Protein AF-A0A2Z4VBH5-F1 (afdb_monomer_lite)

Foldseek 3Di:
DDDDLFWDWDDDPVDIDTGGLQQWPDWDLPDLQKIKTWGQDPVRPGIDIDIGGGNCRLVNCQSSCVVHNVPDPCQQVVVSDDPCNVVVCVVVVHDDDPSD

Sequence (100 aa):
MTVTDRRAYFGHPQSYLDLNWSGLATMDLVGADVFECGFQNVDGGGFLSVRVQSLWASLMFALAAHSAFPAHPRLLNGGWLPPGFEARCAAAGRVCPQVR

Secondary structure (DSSP, 8-state):
-EE-SSEEEE--TT--EEEEGGGEEEEEEEETTEEEEEEE-TTS--EEEEEEE-TTHHHHHHHHHHHH-TT-HHHHTTTTSPTTHHHHHHHTTPPPP---

pLDDT: mean 91.22, std 6.7, range [64.19, 98.0]

Radius of gyration: 14.8 Å; chains: 1; bounding box: 27×23×45 Å

Structure (mmCIF, N/CA/C/O backbone):
data_AF-A0A2Z4VBH5-F1
#
_entry.id   AF-A0A2Z4VBH5-F1
#
loop_
_atom_site.group_PDB
_atom_site.id
_atom_site.type_symbol
_atom_site.label_atom_id
_atom_site.label_alt_id
_atom_site.label_comp_id
_atom_site.label_asym_id
_atom_site.label_entity_id
_atom_site.label_seq_id
_atom_site.pdbx_PDB_ins_code
_atom_site.Cartn_x
_atom_site.Cartn_y
_atom_site.Cartn_z
_atom_site.occupancy
_atom_site.B_iso_or_equiv
_atom_site.auth_seq_id
_atom_site.auth_comp_id
_atom_site.auth_asym_id
_atom_site.auth_atom_id
_atom_site.pdbx_PDB_model_num
ATOM 1 N N . MET A 1 1 ? -9.426 -10.670 -6.597 1.00 90.12 1 MET A N 1
ATOM 2 C CA . MET A 1 1 ? -8.114 -10.197 -6.108 1.00 90.12 1 MET A CA 1
ATOM 3 C C . MET A 1 1 ? -7.805 -10.922 -4.817 1.00 90.12 1 MET A C 1
ATOM 5 O O . MET A 1 1 ? -8.699 -11.046 -3.988 1.00 90.12 1 MET A O 1
ATOM 9 N N . THR A 1 2 ? -6.567 -11.374 -4.661 1.00 94.69 2 THR A N 1
ATOM 10 C CA . THR A 1 2 ? -6.086 -12.059 -3.459 1.00 94.69 2 THR A CA 1
ATOM 11 C C . THR A 1 2 ? -4.815 -11.371 -2.990 1.00 94.69 2 THR A C 1
ATOM 13 O O . THR A 1 2 ? -3.905 -11.173 -3.789 1.00 94.69 2 THR A O 1
ATOM 16 N N . VAL A 1 3 ? -4.756 -11.002 -1.713 1.00 96.38 3 VAL A N 1
ATOM 17 C CA . VAL A 1 3 ? -3.591 -10.353 -1.100 1.00 96.38 3 VAL A CA 1
ATOM 18 C C . VAL A 1 3 ? -2.978 -11.323 -0.097 1.00 96.38 3 VAL A C 1
ATOM 20 O O . VAL A 1 3 ? -3.696 -11.897 0.720 1.00 96.38 3 VAL A O 1
ATOM 23 N N . THR A 1 4 ? -1.666 -11.518 -0.172 1.00 96.31 4 THR A N 1
ATOM 24 C CA . THR A 1 4 ? -0.889 -12.333 0.766 1.00 96.31 4 THR A CA 1
ATOM 25 C C . THR A 1 4 ? 0.291 -11.534 1.311 1.00 96.31 4 THR A C 1
ATOM 27 O O . THR A 1 4 ? 0.608 -10.443 0.840 1.00 96.31 4 THR A O 1
ATOM 30 N N . ASP A 1 5 ? 0.996 -12.116 2.274 1.00 95.94 5 ASP A N 1
ATOM 31 C CA . ASP A 1 5 ? 2.263 -11.619 2.817 1.00 95.94 5 ASP A CA 1
ATOM 32 C C . ASP A 1 5 ? 3.387 -11.454 1.776 1.00 95.94 5 ASP A C 1
ATOM 34 O O . ASP A 1 5 ? 4.384 -10.807 2.070 1.00 95.94 5 ASP A O 1
ATOM 38 N N . ARG A 1 6 ? 3.234 -12.003 0.562 1.00 96.38 6 ARG A N 1
ATOM 39 C CA . ARG A 1 6 ? 4.251 -11.979 -0.507 1.00 96.38 6 ARG A CA 1
ATOM 40 C C . ARG A 1 6 ? 3.838 -11.215 -1.762 1.00 96.38 6 ARG A C 1
ATOM 42 O O . ARG A 1 6 ? 4.710 -10.792 -2.519 1.00 96.38 6 ARG A O 1
ATOM 49 N N . ARG A 1 7 ? 2.536 -11.100 -2.035 1.00 96.38 7 ARG A N 1
ATOM 50 C CA . ARG A 1 7 ? 2.038 -10.491 -3.274 1.00 96.38 7 ARG A CA 1
ATOM 51 C C . ARG A 1 7 ? 0.577 -10.069 -3.212 1.00 96.38 7 ARG A C 1
ATOM 53 O O . ARG A 1 7 ? -0.196 -10.589 -2.406 1.00 96.38 7 ARG A O 1
ATOM 60 N N . ALA A 1 8 ? 0.174 -9.227 -4.158 1.00 96.50 8 ALA A N 1
ATOM 61 C CA . ALA A 1 8 ? -1.218 -9.090 -4.575 1.00 96.50 8 ALA A CA 1
ATOM 62 C C . ALA A 1 8 ? -1.413 -9.681 -5.972 1.00 96.50 8 ALA A C 1
ATOM 64 O O . ALA A 1 8 ? -0.764 -9.278 -6.934 1.00 96.50 8 ALA A O 1
ATOM 65 N N . TYR A 1 9 ? -2.351 -10.619 -6.078 1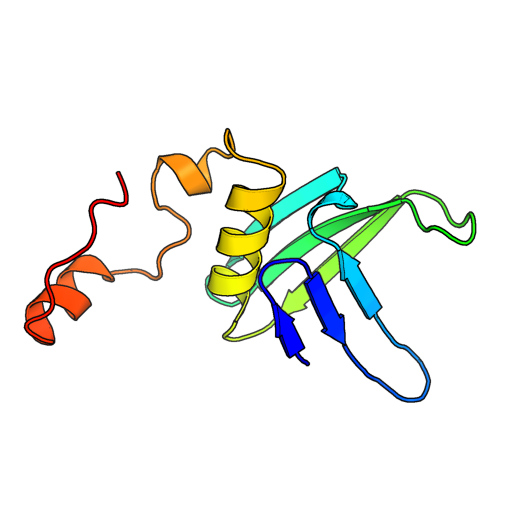.00 95.00 9 TYR A N 1
ATOM 66 C CA . TYR A 1 9 ? -2.710 -11.279 -7.323 1.00 95.00 9 TYR A CA 1
ATOM 67 C C . TYR A 1 9 ? -4.095 -10.835 -7.807 1.00 95.00 9 TYR A C 1
ATOM 69 O O . TYR A 1 9 ? -5.114 -10.970 -7.113 1.00 95.00 9 TYR A O 1
ATOM 77 N N . PHE A 1 10 ? -4.141 -10.346 -9.040 1.00 92.69 10 PHE A N 1
ATOM 78 C CA . PHE A 1 10 ? -5.342 -9.954 -9.763 1.00 92.69 10 PHE A CA 1
ATOM 79 C C . PHE A 1 10 ? -5.591 -10.985 -10.858 1.00 92.69 10 PHE A C 1
ATOM 81 O O . PHE A 1 10 ? -5.137 -10.843 -11.988 1.00 92.69 10 PHE A O 1
ATOM 88 N N . GLY A 1 11 ? -6.300 -12.056 -10.506 1.00 88.75 11 GLY A N 1
ATOM 89 C CA . GLY A 1 11 ? -6.723 -13.062 -11.474 1.00 88.75 11 GLY A CA 1
ATOM 90 C C . GLY A 1 11 ? -7.839 -12.521 -12.360 1.00 88.75 11 GLY A C 1
ATOM 91 O O . GLY A 1 11 ? -8.997 -12.523 -11.946 1.00 88.75 11 GLY A O 1
ATOM 92 N N . HIS A 1 12 ? -7.495 -12.060 -13.561 1.00 85.06 12 HIS A N 1
ATOM 93 C CA . HIS A 1 12 ? -8.446 -11.805 -14.642 1.00 85.06 12 HIS A CA 1
ATOM 94 C C . HIS A 1 12 ? -8.124 -12.746 -15.814 1.00 85.06 12 HIS A C 1
ATOM 96 O O . HIS A 1 12 ? -6.943 -12.886 -16.143 1.00 85.06 12 HIS A O 1
ATOM 102 N N . PRO A 1 13 ? -9.123 -13.371 -16.471 1.00 81.62 13 PRO A N 1
ATOM 103 C CA . PRO A 1 13 ? -8.882 -14.386 -17.503 1.00 81.62 13 PRO A CA 1
ATOM 104 C C . PRO A 1 13 ? -8.037 -13.917 -18.693 1.00 81.62 13 PRO A C 1
ATOM 106 O O . PRO A 1 13 ? -7.385 -14.733 -19.333 1.00 81.62 13 PRO A O 1
ATOM 109 N N . GLN A 1 14 ? -8.055 -12.618 -19.001 1.00 85.06 14 GLN A N 1
ATOM 110 C CA . GLN A 1 14 ? -7.360 -12.044 -20.162 1.00 85.06 14 GLN A CA 1
ATOM 111 C C . GLN A 1 14 ? -6.182 -11.139 -19.785 1.00 85.06 14 GLN A C 1
ATOM 113 O O . GLN A 1 14 ? -5.405 -10.752 -20.649 1.00 85.06 14 GLN A O 1
ATOM 118 N N . SER A 1 15 ? -6.067 -10.750 -18.516 1.00 81.38 15 SER A N 1
ATOM 119 C CA . SER A 1 15 ? -5.114 -9.722 -18.088 1.00 81.38 15 SER A CA 1
ATOM 120 C C . SER A 1 15 ? -4.823 -9.874 -16.602 1.00 81.38 15 SER A C 1
ATOM 122 O O . SER A 1 15 ? -5.348 -9.133 -15.769 1.00 81.38 15 SER A O 1
ATOM 124 N N . TYR A 1 16 ? -4.046 -10.891 -16.246 1.00 88.94 16 TYR A N 1
ATOM 125 C CA . TYR A 1 16 ? -3.647 -11.046 -14.857 1.00 88.94 16 TYR A CA 1
ATOM 126 C C . TYR A 1 16 ? -2.579 -10.011 -14.490 1.00 88.94 16 TYR A C 1
ATOM 128 O O . TYR A 1 16 ? -1.802 -9.566 -15.332 1.00 88.94 16 TYR A O 1
ATOM 136 N N . LEU A 1 17 ? -2.534 -9.652 -13.213 1.00 89.75 17 LEU A N 1
ATOM 137 C CA . LEU A 1 17 ? -1.446 -8.872 -12.637 1.00 89.75 17 LEU A CA 1
ATOM 138 C C . LEU A 1 17 ? -0.979 -9.584 -11.371 1.00 89.75 17 LEU A C 1
ATOM 140 O O . LEU A 1 17 ? -1.794 -9.918 -10.510 1.00 89.75 17 LEU A O 1
ATOM 144 N N . ASP A 1 18 ? 0.322 -9.832 -11.267 1.00 92.69 18 ASP A N 1
ATOM 145 C CA . ASP A 1 18 ? 0.951 -10.383 -10.068 1.00 92.69 18 ASP A CA 1
ATOM 146 C C . ASP A 1 18 ? 1.975 -9.374 -9.546 1.00 92.69 18 ASP A C 1
ATOM 148 O O . ASP A 1 18 ? 3.039 -9.180 -10.134 1.00 92.69 18 ASP A O 1
ATOM 152 N N . LEU A 1 19 ? 1.615 -8.685 -8.464 1.00 94.56 19 LEU A N 1
ATOM 153 C CA . LEU A 1 19 ? 2.472 -7.717 -7.794 1.00 94.56 19 LEU A CA 1
ATOM 154 C C . LEU A 1 19 ? 3.213 -8.415 -6.661 1.00 94.56 19 LEU A C 1
ATOM 156 O O . LEU A 1 19 ? 2.717 -8.472 -5.536 1.00 94.56 19 LEU A O 1
ATOM 160 N N . ASN A 1 20 ? 4.402 -8.938 -6.950 1.00 95.50 20 ASN A N 1
ATOM 161 C CA . ASN A 1 20 ? 5.296 -9.452 -5.920 1.00 95.50 20 ASN A CA 1
ATOM 162 C C . ASN A 1 20 ? 5.965 -8.290 -5.176 1.00 95.50 20 ASN A C 1
ATOM 164 O O . ASN A 1 20 ? 6.616 -7.452 -5.802 1.00 95.50 20 ASN A O 1
ATOM 168 N N . TRP A 1 21 ? 5.849 -8.264 -3.846 1.00 96.75 21 TRP A N 1
ATOM 169 C CA . TRP A 1 21 ? 6.399 -7.196 -3.008 1.00 96.75 21 TRP A CA 1
ATOM 170 C C . TRP A 1 21 ? 7.900 -6.995 -3.205 1.00 96.75 21 TRP A C 1
ATOM 172 O O . TRP A 1 21 ? 8.349 -5.855 -3.284 1.00 96.75 21 TRP A O 1
ATOM 182 N N . SER A 1 22 ? 8.668 -8.080 -3.351 1.00 94.69 22 SER A N 1
ATOM 183 C CA . SER A 1 22 ? 10.122 -8.005 -3.537 1.00 94.69 22 SER A CA 1
ATOM 184 C C . SER A 1 22 ? 10.538 -7.539 -4.935 1.00 94.69 22 SER A C 1
ATOM 186 O O . SER A 1 22 ? 11.710 -7.251 -5.151 1.00 94.69 22 SER A O 1
ATOM 188 N N . GLY A 1 23 ? 9.612 -7.527 -5.897 1.00 93.81 23 GLY A N 1
ATOM 189 C CA . GLY A 1 23 ? 9.852 -7.082 -7.273 1.00 93.81 23 GLY A CA 1
ATOM 190 C C . GLY A 1 23 ? 9.501 -5.613 -7.514 1.00 93.81 23 GLY A C 1
ATOM 191 O O . GLY A 1 23 ? 9.717 -5.108 -8.616 1.00 93.81 23 GLY A O 1
ATOM 192 N N . LEU A 1 24 ? 8.945 -4.929 -6.513 1.00 96.50 24 LEU A N 1
ATOM 193 C CA . LEU A 1 24 ? 8.606 -3.517 -6.619 1.00 96.50 24 LEU A CA 1
ATOM 194 C C . LEU A 1 24 ? 9.874 -2.663 -6.545 1.00 96.50 24 LEU A C 1
ATOM 196 O O . LEU A 1 24 ? 10.732 -2.858 -5.690 1.00 96.50 24 LEU A O 1
ATOM 200 N N . ALA A 1 25 ? 9.963 -1.679 -7.429 1.00 96.38 25 ALA A N 1
ATOM 201 C CA . ALA A 1 25 ? 11.010 -0.666 -7.434 1.00 96.38 25 ALA A CA 1
ATOM 202 C C . ALA A 1 25 ? 10.567 0.613 -6.705 1.00 96.38 25 ALA A C 1
ATOM 204 O O . ALA A 1 25 ? 11.381 1.284 -6.076 1.00 96.38 25 ALA A O 1
ATOM 205 N N . THR A 1 26 ? 9.275 0.941 -6.764 1.00 97.38 26 THR A N 1
ATOM 206 C CA . THR A 1 26 ? 8.667 2.048 -6.016 1.00 97.38 26 THR A CA 1
ATOM 207 C C . THR A 1 26 ? 7.307 1.632 -5.475 1.00 97.38 26 THR A C 1
ATOM 209 O O . THR A 1 26 ? 6.640 0.771 -6.053 1.00 97.38 26 THR A O 1
ATOM 212 N N . MET A 1 27 ? 6.878 2.255 -4.379 1.00 97.50 27 MET A N 1
ATOM 213 C CA . MET A 1 27 ? 5.506 2.153 -3.889 1.00 97.50 27 MET A CA 1
ATOM 214 C C . MET A 1 27 ? 5.143 3.346 -3.004 1.00 97.50 27 MET A C 1
ATOM 216 O O . MET A 1 27 ? 6.024 3.915 -2.364 1.00 97.50 27 MET A O 1
ATOM 220 N N . ASP A 1 28 ? 3.865 3.720 -2.978 1.00 97.31 28 ASP A N 1
ATOM 221 C CA . ASP A 1 28 ? 3.305 4.660 -2.007 1.00 97.31 28 ASP A CA 1
ATOM 222 C C . ASP A 1 28 ? 1.799 4.411 -1.794 1.00 97.31 28 ASP A C 1
ATOM 224 O O . ASP A 1 28 ? 1.101 3.820 -2.624 1.00 97.31 28 ASP A O 1
ATOM 228 N N . LEU A 1 29 ? 1.284 4.895 -0.664 1.00 96.50 29 LEU A N 1
ATOM 229 C CA . LEU A 1 29 ? -0.145 4.997 -0.390 1.00 96.50 29 LEU A CA 1
ATOM 230 C C . LEU A 1 29 ? -0.588 6.442 -0.644 1.00 96.50 29 LEU A C 1
ATOM 232 O O . LEU A 1 29 ? -0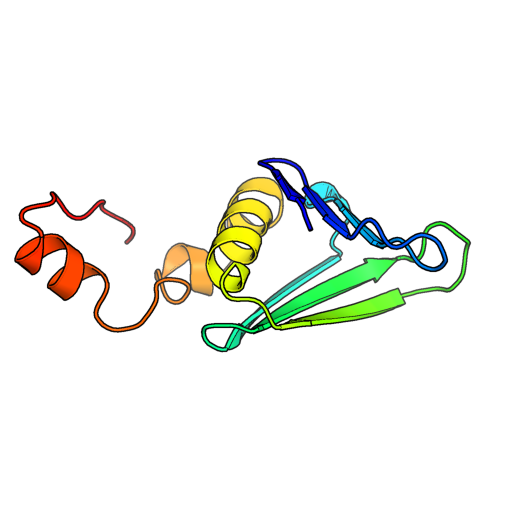.524 7.300 0.240 1.00 96.50 29 LEU A O 1
ATOM 236 N N . VAL A 1 30 ? -1.014 6.717 -1.876 1.00 94.44 30 VAL A N 1
ATOM 237 C CA . VAL A 1 30 ? -1.335 8.077 -2.348 1.00 94.44 30 VAL A CA 1
ATOM 238 C C . VAL A 1 30 ? -2.738 8.545 -1.939 1.00 94.44 30 VAL A C 1
ATOM 240 O O . VAL A 1 30 ? -3.046 9.732 -2.017 1.00 94.44 30 VAL A O 1
ATOM 243 N N . GLY A 1 31 ? -3.578 7.629 -1.458 1.00 90.88 31 GLY A N 1
ATOM 244 C CA . GLY A 1 31 ? -4.896 7.894 -0.883 1.00 90.88 31 GLY A CA 1
ATOM 245 C C . GLY A 1 31 ? -5.318 6.756 0.045 1.00 90.88 31 GLY A C 1
ATOM 246 O O . GLY A 1 31 ? -4.691 5.701 0.055 1.00 90.88 31 GLY A O 1
ATOM 247 N N . ALA A 1 32 ? -6.390 6.944 0.820 1.00 88.12 32 ALA A N 1
ATOM 248 C CA . ALA A 1 32 ? -6.853 5.928 1.777 1.00 88.12 32 ALA A CA 1
ATOM 249 C C . ALA A 1 32 ? -7.195 4.576 1.112 1.00 88.12 32 ALA A 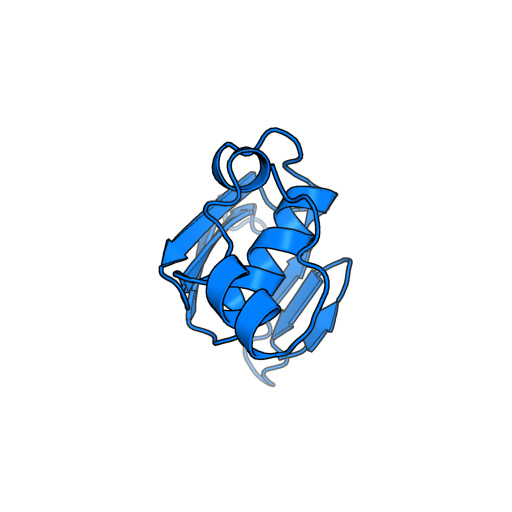C 1
ATOM 251 O O . ALA A 1 32 ? -7.073 3.526 1.741 1.00 88.12 32 ALA A O 1
ATOM 252 N N . ASP A 1 33 ? -7.596 4.616 -0.156 1.00 94.00 33 ASP A N 1
ATOM 253 C CA . ASP A 1 33 ? -7.996 3.487 -0.989 1.00 94.00 33 ASP A CA 1
ATOM 254 C C . ASP A 1 33 ? -7.141 3.354 -2.261 1.00 94.00 33 ASP A C 1
ATOM 256 O O . ASP A 1 33 ? -7.514 2.601 -3.154 1.00 94.00 33 ASP A O 1
ATOM 260 N N . VAL A 1 34 ? -6.003 4.053 -2.372 1.00 96.75 34 VAL A N 1
ATOM 261 C CA . VAL A 1 34 ? -5.175 4.037 -3.591 1.00 96.75 34 VAL A CA 1
ATOM 262 C C . VAL A 1 34 ? -3.733 3.671 -3.269 1.00 96.75 34 VAL A C 1
ATOM 264 O O . VAL A 1 34 ? -2.992 4.454 -2.673 1.00 96.75 34 VAL A O 1
ATOM 267 N N . PHE A 1 35 ? -3.334 2.483 -3.719 1.00 96.88 35 PHE A N 1
ATOM 268 C CA . PHE A 1 35 ? -1.955 2.006 -3.696 1.00 96.88 35 PHE A CA 1
ATOM 269 C C . PHE A 1 35 ? -1.315 2.245 -5.065 1.00 96.88 35 PHE A C 1
ATOM 271 O O . PHE A 1 35 ? -1.858 1.816 -6.084 1.00 96.88 35 PHE A O 1
ATOM 278 N N . GLU A 1 36 ? -0.180 2.934 -5.100 1.00 98.00 36 GLU A N 1
ATOM 279 C CA . GLU A 1 36 ? 0.618 3.139 -6.308 1.00 98.00 36 GLU A CA 1
ATOM 280 C C . GLU A 1 36 ? 1.928 2.366 -6.181 1.00 98.00 36 GLU A C 1
ATOM 282 O O . GLU A 1 36 ? 2.555 2.379 -5.124 1.00 98.00 36 GLU A O 1
ATOM 287 N N . CYS A 1 37 ? 2.351 1.689 -7.245 1.00 97.50 37 CYS A N 1
ATOM 288 C CA . CYS A 1 37 ? 3.641 1.012 -7.275 1.00 97.50 37 CYS A CA 1
ATOM 289 C C . CYS A 1 37 ? 4.229 0.973 -8.679 1.00 97.50 37 CYS A C 1
ATOM 291 O O . CYS A 1 37 ? 3.502 1.033 -9.670 1.00 97.50 37 CYS A O 1
ATOM 293 N N . GLY A 1 38 ? 5.549 0.849 -8.750 1.00 96.81 38 GLY A N 1
ATOM 294 C CA . GLY A 1 38 ? 6.273 0.684 -9.998 1.00 96.81 38 GLY A CA 1
ATOM 295 C C . GLY A 1 38 ? 7.220 -0.503 -9.953 1.00 96.81 38 GLY A C 1
ATOM 296 O O . GLY A 1 38 ? 7.758 -0.846 -8.900 1.00 96.81 38 GLY A O 1
ATOM 297 N N . PHE A 1 39 ? 7.412 -1.148 -11.097 1.00 95.19 39 PHE A N 1
ATOM 298 C CA . PHE A 1 39 ? 8.234 -2.347 -11.252 1.00 95.19 39 PHE A CA 1
ATOM 299 C C . PHE A 1 39 ? 8.750 -2.461 -12.690 1.00 95.19 39 PHE A C 1
ATOM 301 O O . PHE A 1 39 ? 8.216 -1.846 -13.613 1.00 95.19 39 PHE A O 1
ATOM 308 N N . GLN A 1 40 ? 9.808 -3.245 -12.893 1.00 93.81 40 GLN A N 1
ATOM 309 C CA . GLN A 1 40 ? 10.277 -3.577 -14.238 1.00 93.81 40 GLN A CA 1
ATOM 310 C C . GLN A 1 40 ? 9.399 -4.677 -14.826 1.00 93.81 40 GLN A C 1
ATOM 312 O O . GLN A 1 40 ? 9.158 -5.697 -14.179 1.00 93.81 40 GLN A O 1
ATOM 317 N N . ASN A 1 41 ? 8.933 -4.482 -16.055 1.00 87.62 41 ASN A N 1
ATOM 318 C CA . ASN A 1 41 ? 8.205 -5.510 -16.773 1.00 87.62 41 ASN A CA 1
ATOM 319 C C . ASN A 1 41 ? 9.135 -6.694 -17.071 1.00 87.62 41 ASN A C 1
ATOM 321 O O . ASN A 1 41 ? 10.139 -6.548 -17.771 1.00 87.62 41 ASN A O 1
ATOM 325 N N . VAL A 1 42 ? 8.762 -7.867 -16.562 1.00 81.38 42 VAL A N 1
ATOM 326 C CA . VAL A 1 42 ? 9.513 -9.118 -16.718 1.00 81.38 42 VAL A CA 1
ATOM 327 C C . VAL A 1 42 ? 9.582 -9.569 -18.180 1.00 81.38 42 VAL A C 1
ATOM 329 O O . VAL A 1 42 ? 10.562 -10.190 -18.577 1.00 81.38 42 VAL A O 1
ATOM 332 N N . ASP A 1 43 ? 8.601 -9.178 -18.998 1.00 83.38 43 ASP A N 1
ATOM 333 C CA . ASP A 1 43 ? 8.530 -9.505 -20.427 1.00 83.38 43 ASP A CA 1
ATOM 334 C C . ASP A 1 43 ? 9.355 -8.542 -21.310 1.00 83.38 43 ASP A C 1
ATOM 336 O O . ASP A 1 43 ? 9.246 -8.555 -22.534 1.00 83.38 43 ASP A O 1
ATOM 340 N N . GLY A 1 44 ? 10.184 -7.679 -20.707 1.00 77.25 44 GLY A N 1
ATOM 341 C CA . GLY A 1 44 ? 11.108 -6.799 -21.434 1.00 77.25 44 GLY A CA 1
ATOM 342 C C . GLY A 1 44 ? 10.529 -5.445 -21.864 1.00 77.25 44 GLY A C 1
ATOM 343 O O . GLY A 1 44 ? 11.141 -4.744 -22.665 1.00 77.25 44 GLY A O 1
ATOM 344 N N . GLY A 1 45 ? 9.376 -5.041 -21.319 1.00 80.50 45 GLY A N 1
ATOM 345 C CA . GLY A 1 45 ? 8.685 -3.782 -21.650 1.00 80.50 45 GLY A CA 1
ATOM 346 C C . GLY A 1 45 ? 9.132 -2.527 -20.882 1.00 80.50 45 GLY A C 1
ATOM 347 O O . GLY A 1 45 ? 8.480 -1.492 -20.998 1.00 80.50 45 GLY A O 1
ATOM 348 N N . GLY A 1 46 ? 10.205 -2.602 -20.087 1.00 90.50 46 GLY A N 1
ATOM 349 C CA . GLY A 1 46 ? 10.711 -1.479 -19.286 1.00 90.50 46 GLY A CA 1
ATOM 350 C C . GLY A 1 46 ? 9.922 -1.215 -17.998 1.00 90.50 46 GLY A C 1
ATOM 351 O O . GLY A 1 46 ? 9.191 -2.077 -17.511 1.00 90.50 46 GLY A O 1
ATOM 352 N N . PHE A 1 47 ? 10.097 -0.023 -17.420 1.00 94.38 47 PHE A N 1
ATOM 353 C CA . PHE A 1 47 ? 9.465 0.347 -16.152 1.00 94.38 47 PHE A CA 1
ATOM 354 C C . PHE A 1 47 ? 7.971 0.623 -16.335 1.00 94.38 47 PHE A C 1
ATOM 356 O O . PHE A 1 47 ? 7.579 1.446 -17.163 1.00 94.38 47 PHE A O 1
ATOM 363 N N . LEU A 1 48 ? 7.147 -0.020 -15.515 1.00 94.31 48 LEU A N 1
ATOM 364 C CA . LEU A 1 48 ? 5.707 0.184 -15.453 1.00 94.31 48 LEU A CA 1
ATOM 365 C C . LEU A 1 48 ? 5.317 0.767 -14.099 1.00 94.31 48 LEU A C 1
ATOM 367 O O . LEU A 1 48 ? 5.946 0.476 -13.084 1.00 94.31 48 LEU A O 1
ATOM 371 N N . SER A 1 49 ? 4.247 1.561 -14.093 1.00 95.31 49 SER A N 1
ATOM 372 C CA . SER A 1 49 ? 3.594 2.056 -12.882 1.00 95.31 49 SER A CA 1
ATOM 373 C C . SER A 1 49 ? 2.119 1.673 -12.907 1.00 95.31 49 SER A C 1
ATOM 375 O O . SER A 1 49 ? 1.457 1.795 -13.939 1.00 95.31 49 SER A O 1
ATOM 377 N N . VAL A 1 50 ? 1.611 1.195 -11.775 1.00 94.75 50 VAL A N 1
ATOM 378 C CA . VAL A 1 50 ? 0.227 0.760 -11.599 1.00 94.75 50 VAL A CA 1
ATOM 379 C C . VAL A 1 50 ? -0.372 1.458 -10.386 1.00 94.75 50 VAL A C 1
ATOM 381 O O . VAL A 1 50 ? 0.231 1.504 -9.314 1.00 94.75 50 VAL A O 1
ATOM 384 N N . ARG A 1 51 ? -1.606 1.944 -10.548 1.00 96.69 51 ARG A N 1
ATOM 385 C CA . ARG A 1 51 ? -2.473 2.371 -9.447 1.00 96.69 51 ARG A CA 1
ATOM 386 C C . ARG A 1 51 ? -3.571 1.350 -9.228 1.00 96.69 51 ARG A C 1
ATOM 388 O O . ARG A 1 51 ? -4.312 1.020 -10.151 1.00 96.69 51 ARG A O 1
ATOM 395 N N . VAL A 1 52 ? -3.701 0.901 -7.991 1.00 95.00 52 VAL A N 1
ATOM 396 C CA . VAL A 1 52 ? -4.759 -0.001 -7.554 1.00 95.00 52 VAL A CA 1
ATOM 397 C C . VAL A 1 52 ? -5.679 0.760 -6.612 1.00 95.00 52 VAL A C 1
ATOM 399 O O . VAL A 1 52 ? -5.297 1.071 -5.484 1.00 95.00 52 VAL A O 1
ATOM 402 N N . GLN A 1 53 ? -6.904 1.023 -7.068 1.00 95.31 53 GLN A N 1
ATOM 403 C CA . GLN A 1 53 ? -7.967 1.534 -6.209 1.00 95.31 53 GLN A CA 1
ATOM 404 C C . GLN A 1 53 ? -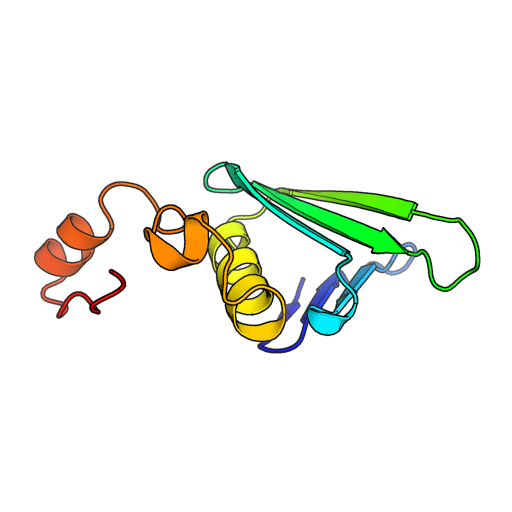8.697 0.366 -5.538 1.00 95.31 53 GLN A C 1
ATOM 406 O O . GLN A 1 53 ? -9.284 -0.485 -6.207 1.00 95.31 53 GLN A O 1
ATOM 411 N N . SER A 1 54 ? -8.614 0.279 -4.214 1.00 92.94 54 SER A N 1
ATOM 412 C CA . SER A 1 54 ? -9.120 -0.844 -3.431 1.00 92.94 54 SER A CA 1
ATOM 413 C C . SER A 1 54 ? -9.222 -0.493 -1.949 1.00 92.94 54 SER A C 1
ATOM 415 O O . SER A 1 54 ? -8.333 0.137 -1.382 1.00 92.94 54 SER A O 1
ATOM 417 N N . LEU A 1 55 ? -10.235 -1.038 -1.271 1.00 92.50 55 LEU A N 1
ATOM 418 C CA . LEU A 1 55 ? -10.338 -0.993 0.196 1.00 92.50 55 LEU A CA 1
ATOM 419 C C . LEU A 1 55 ? -9.160 -1.688 0.904 1.00 92.50 55 LEU A C 1
ATOM 421 O O . LEU A 1 55 ? -8.935 -1.478 2.092 1.00 92.50 55 LEU A O 1
ATOM 425 N N . TRP A 1 56 ? -8.400 -2.507 0.175 1.00 93.94 56 TRP A N 1
ATOM 426 C CA . TRP A 1 56 ? -7.214 -3.200 0.670 1.00 93.94 56 TRP A CA 1
ATOM 427 C C . TRP A 1 56 ? -5.914 -2.419 0.431 1.00 93.94 56 TRP A C 1
ATOM 429 O O . TRP A 1 56 ? -4.842 -2.965 0.670 1.00 93.94 56 TRP A O 1
ATOM 439 N N . ALA A 1 57 ? -5.970 -1.173 -0.054 1.00 95.50 57 ALA A N 1
ATOM 440 C CA . ALA A 1 57 ? -4.779 -0.388 -0.394 1.00 95.50 57 ALA A CA 1
ATOM 441 C C . ALA A 1 57 ? -3.810 -0.216 0.783 1.00 95.50 57 ALA A C 1
ATOM 443 O O . ALA A 1 57 ? -2.619 -0.474 0.631 1.00 95.50 57 ALA A O 1
ATOM 444 N N . SER A 1 58 ? -4.315 0.134 1.969 1.00 94.62 58 SER A N 1
ATOM 445 C CA . SER A 1 58 ? -3.498 0.255 3.184 1.00 94.62 58 SER A CA 1
ATOM 446 C C . SER A 1 58 ? -2.859 -1.075 3.600 1.00 94.62 58 SER A C 1
ATOM 448 O O . SER A 1 58 ? -1.704 -1.092 4.021 1.00 94.62 58 SER A O 1
ATOM 450 N N . LEU A 1 59 ? -3.569 -2.197 3.424 1.00 94.50 59 LEU A N 1
ATOM 451 C CA . LEU A 1 59 ? -3.029 -3.536 3.671 1.00 94.50 59 LEU A CA 1
ATOM 452 C C . LEU A 1 59 ? -1.915 -3.883 2.674 1.00 94.50 59 LEU A C 1
ATOM 454 O O . L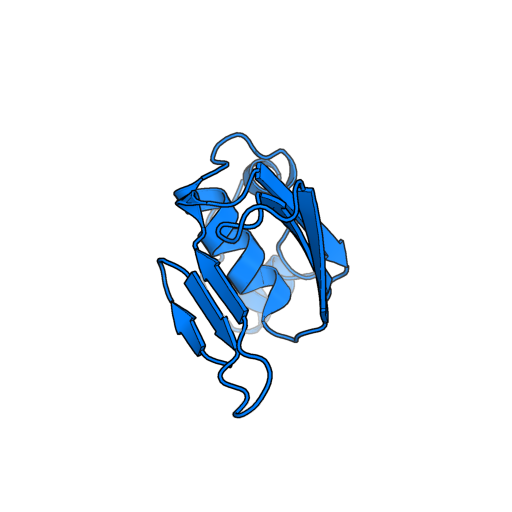EU A 1 59 ? -0.855 -4.343 3.087 1.00 94.50 59 LEU A O 1
ATOM 458 N N . MET A 1 60 ? -2.138 -3.651 1.377 1.00 96.62 60 MET A N 1
ATOM 459 C CA . MET A 1 60 ? -1.129 -3.883 0.335 1.00 96.62 60 MET A CA 1
ATOM 460 C C . MET A 1 60 ? 0.117 -3.032 0.583 1.00 96.62 60 MET A C 1
ATOM 462 O O . MET A 1 60 ? 1.224 -3.564 0.550 1.00 96.62 60 MET A O 1
ATOM 466 N N . PHE A 1 61 ? -0.065 -1.749 0.921 1.00 96.94 61 PHE A N 1
ATOM 467 C CA . PHE A 1 61 ? 1.029 -0.869 1.320 1.00 96.94 61 PHE A CA 1
ATOM 468 C C . PHE A 1 61 ? 1.801 -1.447 2.508 1.00 96.94 61 PHE A C 1
ATOM 470 O O . PHE A 1 61 ? 3.016 -1.579 2.424 1.00 96.94 61 PHE A O 1
ATOM 477 N N . ALA A 1 62 ? 1.124 -1.818 3.599 1.00 95.12 62 ALA A N 1
ATOM 478 C CA . ALA A 1 62 ? 1.796 -2.301 4.804 1.00 95.12 62 ALA A CA 1
ATOM 479 C C . ALA A 1 62 ? 2.626 -3.563 4.531 1.00 95.12 62 ALA A C 1
ATOM 481 O O . ALA A 1 62 ? 3.782 -3.642 4.943 1.00 95.12 62 ALA A O 1
ATOM 482 N N . LEU A 1 63 ? 2.063 -4.527 3.797 1.00 96.75 63 LEU A N 1
ATOM 483 C CA . LEU A 1 63 ? 2.750 -5.773 3.454 1.00 96.75 63 LEU A CA 1
ATOM 484 C C . LEU A 1 63 ? 3.945 -5.525 2.524 1.00 96.75 63 LEU A C 1
ATOM 486 O O . LEU A 1 63 ? 5.039 -6.028 2.785 1.00 96.75 63 LEU A O 1
ATOM 490 N N . ALA A 1 64 ? 3.773 -4.694 1.493 1.00 97.44 64 ALA A N 1
ATOM 491 C CA . ALA A 1 64 ? 4.857 -4.321 0.591 1.00 97.44 64 ALA A CA 1
ATOM 492 C C . ALA A 1 64 ? 5.972 -3.548 1.318 1.00 97.44 64 ALA A C 1
ATOM 494 O O . ALA A 1 64 ? 7.154 -3.844 1.143 1.00 97.44 64 ALA A O 1
ATOM 495 N N . ALA A 1 65 ? 5.606 -2.594 2.177 1.00 96.81 65 ALA A N 1
ATOM 496 C CA . ALA A 1 65 ? 6.542 -1.784 2.946 1.00 96.81 65 ALA A CA 1
ATOM 497 C C . ALA A 1 65 ? 7.351 -2.623 3.932 1.00 96.81 65 ALA A C 1
ATOM 499 O O . ALA A 1 65 ? 8.575 -2.532 3.943 1.00 96.81 65 ALA A O 1
ATOM 500 N N . HIS A 1 66 ? 6.699 -3.498 4.699 1.00 94.88 66 HIS A N 1
ATOM 501 C CA . HIS A 1 66 ? 7.404 -4.401 5.605 1.00 94.88 66 HIS A CA 1
ATOM 502 C C . HIS A 1 66 ? 8.324 -5.381 4.868 1.00 94.88 66 HIS A C 1
ATOM 504 O O . HIS A 1 66 ? 9.398 -5.694 5.376 1.00 94.88 66 HIS A O 1
ATOM 510 N N . SER A 1 67 ? 7.927 -5.851 3.683 1.00 96.44 67 SER A N 1
ATOM 511 C CA . SER A 1 67 ? 8.713 -6.824 2.923 1.00 96.44 67 SER A CA 1
ATOM 512 C C . SER A 1 67 ? 9.899 -6.214 2.171 1.00 96.44 67 SER A C 1
ATOM 514 O O . SER A 1 67 ? 10.924 -6.881 2.058 1.00 96.44 67 SER A O 1
ATOM 516 N N . ALA A 1 68 ? 9.755 -5.018 1.593 1.00 96.19 68 ALA A N 1
ATOM 517 C CA . ALA A 1 68 ? 10.710 -4.487 0.613 1.00 96.19 68 ALA A CA 1
ATOM 518 C C . ALA A 1 68 ? 11.160 -3.039 0.873 1.00 96.19 68 ALA A C 1
ATOM 520 O O . ALA A 1 68 ? 12.205 -2.631 0.372 1.00 96.19 68 ALA A O 1
ATOM 521 N N . PHE A 1 69 ? 10.432 -2.265 1.686 1.00 96.44 69 PHE A N 1
ATOM 522 C CA . PHE A 1 69 ? 10.748 -0.857 1.962 1.00 96.44 69 PHE A CA 1
ATOM 523 C C . PHE A 1 69 ? 10.664 -0.534 3.466 1.00 96.44 69 PHE A C 1
ATOM 525 O O . PHE A 1 69 ? 9.890 0.337 3.874 1.00 96.44 69 PHE A O 1
ATOM 532 N N . PRO A 1 70 ? 11.464 -1.195 4.325 1.00 95.38 70 PRO A N 1
ATOM 533 C CA . PRO A 1 70 ? 11.362 -1.027 5.777 1.00 95.38 70 PRO A CA 1
ATOM 534 C C . PRO A 1 70 ? 11.683 0.400 6.253 1.00 95.38 70 PRO A C 1
ATOM 536 O O . PRO A 1 70 ? 11.237 0.810 7.318 1.00 95.38 70 PRO A O 1
ATOM 539 N N . ALA A 1 71 ? 12.423 1.177 5.455 1.00 95.44 71 ALA A N 1
ATOM 540 C CA . ALA A 1 71 ? 12.741 2.579 5.729 1.00 95.44 71 ALA A CA 1
ATOM 541 C C . ALA A 1 71 ? 11.724 3.575 5.129 1.00 95.44 71 ALA A C 1
ATOM 543 O O . ALA A 1 71 ? 11.991 4.777 5.092 1.00 95.44 71 ALA A O 1
ATOM 544 N N . HIS A 1 72 ? 10.577 3.110 4.618 1.00 96.06 72 HIS A N 1
ATOM 545 C CA . HIS A 1 72 ? 9.606 3.991 3.971 1.00 96.06 72 HIS A CA 1
ATOM 546 C C . HIS A 1 72 ? 9.022 5.010 4.972 1.00 96.06 72 HIS A C 1
ATOM 548 O O . HIS A 1 72 ? 8.480 4.599 6.002 1.00 96.06 72 HIS A O 1
ATOM 554 N N . PRO A 1 73 ? 9.023 6.328 4.681 1.00 94.06 73 PRO A N 1
ATOM 555 C CA . PRO A 1 73 ? 8.587 7.348 5.639 1.00 94.06 73 PRO A CA 1
ATOM 556 C C . PRO A 1 73 ? 7.169 7.131 6.167 1.00 94.06 73 PRO A C 1
ATOM 558 O O . PRO A 1 73 ? 6.941 7.235 7.370 1.00 94.06 73 PRO A O 1
ATOM 561 N N . ARG A 1 74 ? 6.224 6.767 5.285 1.00 93.19 74 ARG A N 1
ATOM 562 C CA . ARG A 1 74 ? 4.846 6.462 5.704 1.00 93.19 74 ARG A CA 1
ATOM 563 C C . ARG A 1 74 ? 4.747 5.255 6.622 1.00 93.19 74 ARG A C 1
ATOM 565 O O . ARG A 1 74 ? 3.870 5.248 7.474 1.00 93.19 74 ARG A O 1
ATOM 572 N N . LEU A 1 75 ? 5.611 4.253 6.443 1.00 93.50 75 LEU A N 1
ATOM 573 C CA . LEU A 1 75 ? 5.636 3.084 7.317 1.00 93.50 75 LEU A CA 1
ATOM 574 C C . LEU A 1 75 ? 6.078 3.508 8.719 1.00 93.50 75 LEU A C 1
ATOM 576 O O . LEU A 1 75 ? 5.380 3.223 9.686 1.00 93.50 75 LEU A O 1
ATOM 580 N N . LEU A 1 76 ? 7.181 4.257 8.797 1.00 92.56 76 LEU A N 1
ATOM 581 C CA . LEU A 1 76 ? 7.787 4.697 10.053 1.00 92.56 76 LEU A CA 1
ATOM 582 C C . LEU A 1 76 ? 6.917 5.690 10.833 1.00 92.56 76 LEU A C 1
ATOM 584 O O . LEU A 1 76 ? 6.884 5.647 12.056 1.00 92.56 76 LEU A O 1
ATOM 588 N N . ASN A 1 77 ? 6.208 6.591 10.149 1.00 89.81 77 ASN A N 1
ATOM 589 C CA . ASN A 1 77 ? 5.356 7.583 10.812 1.00 89.81 77 ASN A CA 1
ATOM 590 C C . ASN A 1 77 ? 3.904 7.106 11.033 1.00 89.81 77 ASN A C 1
ATOM 592 O O . ASN A 1 77 ? 3.087 7.840 11.599 1.00 89.81 77 ASN A O 1
ATOM 596 N N . GLY A 1 78 ? 3.557 5.895 10.582 1.00 89.50 78 GLY A N 1
ATOM 597 C CA . GLY A 1 78 ? 2.202 5.347 10.668 1.00 89.50 78 GLY A CA 1
ATOM 598 C C . GLY A 1 78 ? 1.175 6.036 9.756 1.00 89.50 78 GLY A C 1
ATOM 599 O O . GLY A 1 78 ? -0.024 5.817 9.908 1.00 89.50 78 GLY A O 1
ATOM 600 N N . GLY A 1 79 ? 1.607 6.856 8.795 1.00 89.75 79 GLY A N 1
ATOM 601 C CA . GLY A 1 79 ? 0.754 7.601 7.861 1.00 89.75 79 GLY A CA 1
ATOM 602 C C . GLY A 1 79 ? 0.029 6.735 6.826 1.00 89.75 79 GLY A C 1
ATOM 603 O O . GLY A 1 79 ? -0.648 7.265 5.947 1.00 89.75 79 GLY A O 1
ATOM 604 N N . TRP A 1 80 ? 0.188 5.414 6.909 1.00 91.75 80 TRP A N 1
ATOM 605 C CA . TRP A 1 80 ? -0.558 4.419 6.139 1.00 91.75 80 TRP A CA 1
ATOM 606 C C . TRP A 1 80 ? -1.848 3.958 6.823 1.00 91.75 80 TRP A C 1
ATOM 608 O O . TRP A 1 80 ? -2.704 3.336 6.190 1.00 91.75 80 TRP A O 1
ATOM 618 N N . LEU A 1 81 ? -1.996 4.250 8.117 1.00 89.81 81 LEU A N 1
ATOM 619 C CA . LEU A 1 81 ? -3.202 3.926 8.860 1.00 89.81 81 LEU A CA 1
ATOM 620 C C . LEU A 1 81 ? -4.328 4.877 8.452 1.00 89.81 81 LEU A C 1
ATOM 622 O O . LEU A 1 81 ? -4.091 6.075 8.266 1.00 89.81 81 LEU A O 1
ATOM 626 N N . PRO A 1 82 ? -5.576 4.392 8.342 1.00 84.44 82 PRO A N 1
ATOM 627 C CA . PRO A 1 82 ? -6.672 5.273 7.990 1.00 84.44 82 PRO A CA 1
ATOM 628 C C . PRO A 1 82 ? -6.908 6.310 9.104 1.00 84.44 82 PRO A C 1
ATOM 630 O O . PRO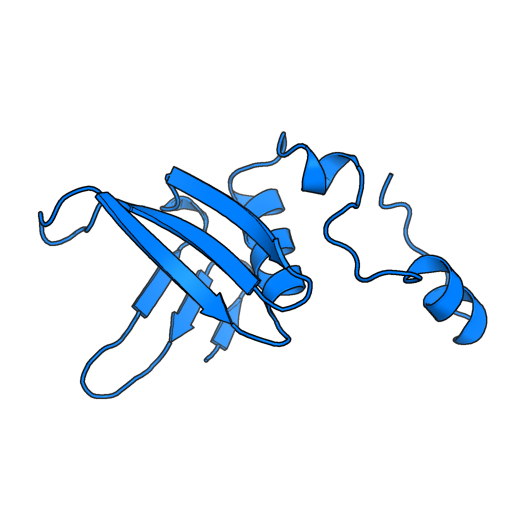 A 1 82 ? -6.785 5.969 10.285 1.00 84.44 82 PRO A O 1
ATOM 633 N N . PRO A 1 83 ? -7.335 7.544 8.780 1.00 84.31 83 PRO A N 1
ATOM 634 C CA . PRO A 1 83 ? -7.537 8.605 9.768 1.00 84.31 83 PRO A CA 1
ATOM 635 C C . PRO A 1 83 ? -8.397 8.162 10.956 1.00 84.31 83 PRO A C 1
ATOM 637 O O . PRO A 1 83 ? -9.407 7.475 10.771 1.00 84.31 83 PRO A O 1
ATOM 640 N N . GLY A 1 84 ? -7.982 8.532 12.171 1.00 86.50 84 GLY A N 1
ATOM 641 C CA . GLY A 1 84 ? -8.669 8.169 13.414 1.00 86.50 84 GLY A CA 1
ATOM 642 C C . GLY A 1 84 ? -8.552 6.691 13.796 1.00 86.50 84 GLY A C 1
ATOM 643 O O . GLY A 1 84 ? -9.400 6.194 14.534 1.00 86.50 84 GLY A O 1
ATOM 644 N N . PHE A 1 85 ? -7.553 5.965 13.282 1.00 87.00 85 PHE A N 1
ATOM 645 C CA . PHE A 1 85 ? -7.335 4.553 13.605 1.00 87.00 85 PHE A CA 1
ATOM 646 C C . PHE A 1 85 ? -7.261 4.310 15.114 1.00 87.00 85 PHE A C 1
ATOM 648 O O . PHE A 1 85 ? -8.025 3.493 15.624 1.00 87.00 85 PHE A O 1
ATOM 655 N N . GLU A 1 86 ? -6.442 5.072 15.837 1.00 87.38 86 GLU A N 1
ATOM 656 C CA . GLU A 1 86 ? -6.261 4.907 17.279 1.00 87.38 86 GLU A CA 1
ATOM 657 C C . GLU A 1 86 ? -7.565 5.180 18.044 1.00 87.38 86 GLU A C 1
ATOM 659 O O . GLU A 1 86 ? -7.949 4.410 18.927 1.00 87.38 86 GLU A O 1
ATOM 664 N N . ALA A 1 87 ? -8.301 6.225 17.648 1.00 88.19 87 ALA A N 1
ATOM 665 C CA . ALA A 1 87 ? -9.605 6.549 18.225 1.00 88.19 87 ALA A CA 1
ATOM 666 C C . ALA A 1 87 ? -10.635 5.430 17.986 1.00 88.19 87 ALA A C 1
ATOM 668 O O . ALA A 1 87 ? -11.395 5.083 18.890 1.00 88.19 87 ALA A O 1
ATOM 669 N N . ARG A 1 88 ? -10.637 4.814 16.795 1.00 88.38 88 ARG A N 1
ATOM 670 C CA . ARG A 1 88 ? -11.500 3.662 16.488 1.00 88.38 88 ARG A CA 1
ATOM 671 C C . ARG A 1 88 ? -11.101 2.413 17.270 1.00 88.38 88 ARG A C 1
ATOM 673 O O . ARG A 1 88 ? -11.986 1.694 17.723 1.00 88.38 88 ARG A O 1
ATOM 680 N N . CYS A 1 89 ? -9.805 2.161 17.464 1.00 87.38 89 CYS A N 1
ATOM 681 C CA . CYS A 1 89 ? -9.335 1.075 18.326 1.00 87.38 89 CYS A CA 1
ATOM 682 C C . CYS A 1 89 ? -9.835 1.259 19.762 1.00 87.38 89 CYS A C 1
ATOM 684 O O . CYS A 1 89 ? -10.417 0.328 20.320 1.00 87.38 89 CYS A O 1
ATOM 686 N N . ALA A 1 90 ? -9.693 2.467 20.316 1.00 87.75 90 ALA A N 1
ATOM 687 C CA . ALA A 1 90 ? -10.178 2.797 21.653 1.00 87.75 90 ALA A CA 1
ATOM 688 C C . ALA A 1 90 ? -11.702 2.625 21.774 1.00 87.75 90 ALA A C 1
ATOM 690 O O . ALA A 1 90 ? -12.172 1.971 22.703 1.00 87.75 90 ALA A O 1
ATOM 691 N N . ALA A 1 91 ? -12.474 3.132 20.804 1.00 90.81 91 ALA A N 1
ATOM 692 C CA . ALA A 1 91 ? -13.931 2.985 20.776 1.00 90.81 91 ALA A CA 1
ATOM 693 C C . ALA A 1 91 ? -14.384 1.515 20.689 1.00 90.81 91 ALA A C 1
ATOM 695 O O . ALA A 1 91 ? -15.414 1.148 21.247 1.00 90.81 91 ALA A O 1
ATOM 696 N N . ALA A 1 92 ? -13.599 0.663 20.027 1.00 91.19 92 ALA A N 1
ATOM 697 C CA . ALA A 1 92 ? -13.839 -0.775 19.944 1.00 91.19 92 ALA A CA 1
ATOM 698 C C . ALA A 1 92 ? -13.308 -1.565 21.161 1.00 91.19 92 ALA A C 1
ATOM 700 O O . ALA A 1 92 ? -13.350 -2.797 21.144 1.00 91.19 92 ALA A O 1
ATOM 701 N N . GLY A 1 93 ? -12.760 -0.896 22.184 1.00 89.69 93 GLY A N 1
ATOM 702 C CA . GLY A 1 93 ? -12.152 -1.541 23.353 1.00 89.69 93 GLY A CA 1
ATOM 703 C C . GLY A 1 93 ? -10.901 -2.364 23.024 1.00 89.69 93 GLY A C 1
ATOM 704 O O . GLY A 1 93 ? -10.556 -3.292 23.754 1.00 89.69 93 GLY A O 1
ATOM 705 N N . ARG A 1 94 ? -10.237 -2.079 21.897 1.00 84.50 94 ARG A N 1
ATOM 706 C CA . ARG A 1 94 ? -9.026 -2.777 21.452 1.00 84.50 94 ARG A CA 1
ATOM 707 C C . ARG A 1 94 ? -7.788 -2.007 21.891 1.00 84.50 94 ARG A C 1
ATOM 709 O O . ARG A 1 94 ? -7.718 -0.790 21.737 1.00 84.50 94 ARG A O 1
ATOM 716 N N . VAL A 1 95 ? -6.782 -2.738 22.370 1.00 83.94 95 VAL A N 1
ATOM 717 C CA . VAL A 1 95 ? -5.449 -2.171 22.596 1.00 83.94 95 VAL A CA 1
ATOM 718 C C . VAL A 1 95 ? -4.900 -1.725 21.246 1.00 83.94 95 VAL A C 1
ATOM 720 O O . VAL A 1 95 ? -4.772 -2.537 20.328 1.00 83.94 95 VAL A O 1
ATOM 723 N N . CYS A 1 96 ? -4.619 -0.430 21.116 1.00 77.38 96 CYS A N 1
ATOM 724 C CA . CYS A 1 96 ? -4.016 0.091 19.902 1.00 77.38 96 CYS A CA 1
ATOM 725 C C . CYS A 1 96 ? -2.556 -0.385 19.833 1.00 77.38 96 CYS A C 1
ATOM 727 O O . CYS A 1 96 ? -1.802 -0.124 20.778 1.00 77.38 96 CYS A O 1
ATOM 729 N N . PRO A 1 97 ? -2.139 -1.079 18.760 1.00 73.69 97 PRO A N 1
ATOM 730 C CA . PRO A 1 97 ? -0.740 -1.445 18.590 1.00 73.69 97 PRO A CA 1
ATOM 731 C C . PRO A 1 97 ? 0.130 -0.182 18.526 1.00 73.69 97 PRO A C 1
ATOM 733 O O . PRO A 1 97 ? -0.322 0.867 18.065 1.00 73.69 97 PRO A O 1
ATOM 736 N N . GLN A 1 98 ? 1.371 -0.277 19.009 1.00 70.50 98 GLN A N 1
ATOM 737 C CA . GLN A 1 98 ? 2.368 0.776 18.815 1.00 70.50 98 GLN A CA 1
ATOM 738 C C . GLN A 1 98 ? 2.869 0.673 17.374 1.00 70.50 98 GLN A C 1
ATOM 740 O O . GLN A 1 98 ? 3.561 -0.272 17.007 1.00 70.50 98 GLN A O 1
ATOM 745 N N . VAL A 1 99 ? 2.423 1.609 16.546 1.00 67.50 99 VAL A N 1
ATOM 746 C CA . VAL A 1 99 ? 2.762 1.718 15.116 1.00 67.50 99 VAL A CA 1
ATOM 747 C C . VAL A 1 99 ? 3.691 2.914 14.857 1.00 67.50 99 VAL A C 1
ATOM 749 O O . VAL A 1 99 ? 3.975 3.229 13.705 1.00 67.50 99 VAL A O 1
ATOM 752 N N . ARG A 1 100 ? 4.140 3.569 15.938 1.00 64.19 100 ARG A N 1
ATOM 753 C CA . ARG A 1 100 ? 5.093 4.681 16.014 1.00 64.19 100 ARG A CA 1
ATOM 754 C C . ARG A 1 100 ? 6.025 4.453 17.196 1.00 64.19 100 ARG A C 1
ATOM 756 O O . ARG A 1 100 ? 5.524 3.896 18.199 1.00 64.19 100 ARG A O 1
#